Protein AF-A0A0B7IIR3-F1 (afdb_monomer)

pLDDT: mean 89.91, std 10.6, range [40.38, 97.75]

Sequence (97 aa):
MLFGQSKYNISLTEKGKQYVTRTEKNKTWVRCLSLKLSEVEEIHENPSTNTAEVKLVFRKENKTPFHILLSDDLKSDEPIKRTMSFRKTNEGWKLCD

Organism: NCBI:txid1848903

Structure (mmCIF, N/CA/C/O backbone):
data_AF-A0A0B7IIR3-F1
#
_entry.id   AF-A0A0B7IIR3-F1
#
loop_
_atom_site.group_PDB
_atom_site.id
_atom_site.type_symbol
_atom_site.label_atom_id
_atom_site.label_alt_id
_atom_site.label_comp_id
_atom_site.label_asym_id
_atom_site.label_entity_id
_atom_site.label_seq_id
_atom_site.pdbx_PDB_ins_code
_atom_site.Cartn_x
_atom_site.Cartn_y
_atom_site.Cartn_z
_atom_site.occupancy
_atom_site.B_iso_or_equiv
_atom_site.auth_seq_id
_atom_site.auth_comp_id
_a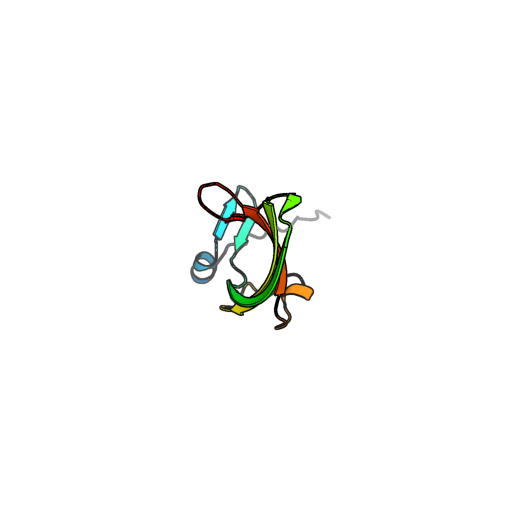tom_site.auth_asym_id
_atom_site.auth_atom_id
_atom_site.pdbx_PDB_model_num
ATOM 1 N N . MET A 1 1 ? 46.986 15.834 -12.935 1.00 40.38 1 MET A N 1
ATOM 2 C CA . MET A 1 1 ? 45.806 15.032 -13.329 1.00 40.38 1 MET A CA 1
ATOM 3 C C . MET A 1 1 ? 44.562 15.769 -12.862 1.00 40.38 1 MET A C 1
ATOM 5 O O . MET A 1 1 ? 44.376 15.904 -11.662 1.00 40.38 1 MET A O 1
ATOM 9 N N . LEU A 1 2 ? 43.772 16.325 -13.782 1.00 46.00 2 LEU A N 1
ATOM 10 C CA . LEU A 1 2 ? 42.490 16.956 -13.458 1.00 46.00 2 LEU A CA 1
ATOM 11 C C . LEU A 1 2 ? 41.406 15.874 -13.515 1.00 46.00 2 LEU A C 1
ATOM 13 O O . LEU A 1 2 ? 41.094 15.372 -14.592 1.00 46.00 2 LEU A O 1
ATOM 17 N N . PHE A 1 3 ? 40.857 15.492 -12.362 1.00 54.97 3 PHE A N 1
ATOM 18 C CA . PHE A 1 3 ? 39.669 14.642 -12.290 1.00 54.97 3 PHE A CA 1
ATOM 19 C C . PHE A 1 3 ? 38.454 15.467 -12.738 1.00 54.97 3 PHE A C 1
ATOM 21 O O . PHE A 1 3 ? 37.881 16.225 -11.958 1.00 54.97 3 PHE A O 1
ATOM 28 N N . GLY A 1 4 ? 38.085 15.371 -14.016 1.00 57.47 4 GLY A N 1
ATOM 29 C CA . GLY A 1 4 ? 36.846 15.958 -14.521 1.00 57.47 4 GLY A CA 1
ATOM 30 C C . GLY A 1 4 ? 35.644 15.192 -13.971 1.00 57.47 4 GLY A C 1
ATOM 31 O O . GLY A 1 4 ? 35.479 14.013 -14.269 1.00 57.47 4 GLY A O 1
ATOM 32 N N . GLN A 1 5 ? 34.800 15.841 -13.165 1.00 63.34 5 GLN A N 1
ATOM 33 C CA . GLN A 1 5 ? 33.517 15.264 -12.763 1.00 63.34 5 GLN A CA 1
ATOM 34 C C . GLN A 1 5 ? 32.602 15.177 -13.990 1.00 63.34 5 GLN A C 1
ATOM 36 O O . GLN A 1 5 ? 32.164 16.199 -14.522 1.00 63.34 5 GLN A O 1
ATOM 41 N N . SER A 1 6 ? 32.309 13.962 -14.447 1.00 74.69 6 SER A N 1
ATOM 42 C CA . SER A 1 6 ? 31.335 13.733 -15.512 1.00 74.69 6 SER A CA 1
ATOM 43 C C . SER A 1 6 ? 29.945 14.165 -15.036 1.00 74.69 6 SER A C 1
ATOM 45 O O . SER A 1 6 ? 29.389 13.584 -14.105 1.00 74.69 6 SER A O 1
ATOM 47 N N . LYS A 1 7 ? 29.374 15.193 -15.671 1.00 75.75 7 LYS A N 1
ATOM 48 C CA . LYS A 1 7 ? 27.970 15.576 -15.486 1.00 75.75 7 LYS A CA 1
ATOM 49 C C . LYS A 1 7 ? 27.130 14.862 -16.537 1.00 75.75 7 LYS A C 1
ATOM 51 O O . LYS A 1 7 ? 27.317 15.090 -17.728 1.00 75.75 7 LYS A O 1
ATOM 56 N N . TYR A 1 8 ? 26.200 14.025 -16.093 1.00 76.25 8 TYR A N 1
ATOM 57 C CA . TYR A 1 8 ? 25.244 13.354 -16.968 1.00 76.25 8 TYR A CA 1
ATOM 58 C C . TYR A 1 8 ? 23.916 14.108 -16.948 1.00 76.25 8 TYR A C 1
ATOM 60 O O . TYR A 1 8 ? 23.371 14.380 -15.879 1.00 76.25 8 TYR A O 1
ATOM 68 N N . ASN A 1 9 ? 23.395 14.446 -18.128 1.00 77.94 9 ASN A N 1
ATOM 69 C CA . ASN A 1 9 ? 22.044 14.975 -18.265 1.00 77.94 9 ASN A CA 1
ATOM 70 C C . ASN A 1 9 ? 21.079 13.796 -18.427 1.00 77.94 9 ASN A C 1
ATOM 72 O O . ASN A 1 9 ? 20.962 13.226 -19.509 1.00 77.94 9 ASN A O 1
ATOM 76 N N . ILE A 1 10 ? 20.450 13.394 -17.325 1.00 80.19 10 ILE A N 1
ATOM 77 C CA . ILE A 1 10 ? 19.486 12.295 -17.292 1.00 80.19 10 ILE A CA 1
ATOM 78 C C . ILE A 1 10 ? 18.091 12.907 -17.242 1.00 80.19 10 ILE A C 1
ATOM 80 O O . ILE A 1 10 ? 17.779 13.688 -16.344 1.00 80.19 10 ILE A O 1
ATOM 84 N N . SER A 1 11 ? 17.241 12.529 -18.190 1.00 84.44 11 SER A N 1
ATOM 85 C CA . SER A 1 11 ? 15.846 12.957 -18.245 1.00 84.44 11 SER A CA 1
ATOM 86 C C . SER A 1 11 ? 14.924 11.772 -18.527 1.00 84.44 11 SER A C 1
ATOM 88 O O . SER A 1 11 ? 15.327 10.759 -19.103 1.00 84.44 11 SER A O 1
ATOM 90 N N . LEU A 1 12 ? 13.672 11.877 -18.076 1.00 86.81 12 LEU A N 1
ATOM 91 C CA . LEU A 1 12 ? 12.650 10.880 -18.380 1.00 86.81 12 LEU A CA 1
ATOM 92 C C . LEU A 1 12 ? 12.238 10.982 -19.850 1.00 86.81 12 LEU A C 1
ATOM 94 O O . LEU A 1 12 ? 11.988 12.074 -20.362 1.00 86.81 12 LEU A O 1
ATOM 98 N N . THR A 1 13 ? 12.084 9.829 -20.499 1.00 90.56 13 THR A N 1
ATOM 99 C CA . THR A 1 13 ? 11.467 9.741 -21.828 1.00 90.56 13 THR A CA 1
ATOM 100 C C . THR A 1 13 ? 10.000 10.175 -21.771 1.00 90.56 13 THR A C 1
ATOM 102 O O . THR A 1 13 ? 9.374 10.098 -20.712 1.00 90.56 13 THR A O 1
ATOM 105 N N . GLU A 1 14 ? 9.403 10.553 -22.906 1.00 92.19 14 GLU A N 1
ATOM 106 C CA . GLU A 1 14 ? 7.966 10.883 -22.969 1.00 92.19 14 GLU A CA 1
ATOM 107 C C . GLU A 1 14 ? 7.087 9.751 -22.420 1.00 92.19 14 GLU A C 1
ATOM 109 O O . GLU A 1 14 ? 6.182 9.976 -21.618 1.00 92.19 14 GLU A O 1
ATOM 114 N N . LYS A 1 15 ? 7.433 8.499 -22.743 1.00 91.25 15 LYS A N 1
ATOM 115 C CA . LYS A 1 15 ? 6.769 7.319 -22.178 1.00 91.25 15 LYS A CA 1
ATOM 116 C C . LYS A 1 15 ? 6.974 7.204 -20.664 1.00 91.25 15 LYS A C 1
ATOM 118 O O . LYS A 1 15 ? 6.092 6.704 -19.980 1.00 91.25 15 LYS A O 1
ATOM 123 N N . GLY A 1 16 ? 8.114 7.624 -20.122 1.00 90.19 16 GLY A N 1
ATOM 124 C CA . GLY A 1 16 ? 8.368 7.624 -18.679 1.00 90.19 16 GLY A CA 1
ATOM 125 C C . GLY A 1 16 ? 7.546 8.675 -17.929 1.00 90.19 16 GLY A C 1
ATOM 126 O O . GLY A 1 16 ? 7.069 8.406 -16.828 1.00 90.19 16 GLY A O 1
ATOM 127 N N . LYS A 1 17 ? 7.322 9.843 -18.544 1.00 92.88 17 LYS A N 1
ATOM 128 C CA . LYS A 1 17 ? 6.604 10.972 -17.930 1.00 92.88 17 LYS A CA 1
ATOM 129 C C . LYS A 1 17 ? 5.164 10.639 -17.532 1.00 92.88 17 LYS A C 1
ATOM 131 O O . LYS A 1 17 ? 4.697 11.162 -16.529 1.00 92.88 17 LYS A O 1
ATOM 136 N N . GLN A 1 18 ? 4.492 9.720 -18.233 1.00 94.75 18 GLN A N 1
ATOM 137 C CA . GLN A 1 18 ? 3.119 9.302 -17.895 1.00 94.75 18 GLN A CA 1
ATOM 138 C C . GLN A 1 18 ? 2.984 8.673 -16.494 1.00 94.75 18 GLN A C 1
ATOM 140 O O . GLN A 1 18 ? 1.887 8.599 -15.949 1.00 94.75 18 GLN A O 1
ATOM 145 N N . TYR A 1 19 ? 4.091 8.189 -15.921 1.00 94.94 19 TYR A N 1
ATOM 146 C CA . TYR A 1 19 ? 4.110 7.572 -14.596 1.00 94.94 19 TYR A CA 1
ATOM 147 C C . TYR A 1 19 ? 4.485 8.558 -13.489 1.00 94.94 19 TYR A C 1
ATOM 149 O O . TYR A 1 19 ? 4.442 8.182 -12.321 1.00 94.94 19 TYR A O 1
ATOM 157 N N . VAL A 1 20 ? 4.860 9.797 -13.818 1.00 94.44 20 VAL A N 1
ATOM 158 C CA . VAL A 1 20 ? 5.205 10.815 -12.821 1.00 94.44 20 VAL A CA 1
ATOM 159 C C . VAL A 1 20 ? 3.954 11.199 -12.041 1.00 94.44 20 VAL A C 1
ATOM 161 O O . VAL A 1 20 ? 2.941 11.582 -12.617 1.00 94.44 20 VAL A O 1
ATOM 164 N N . THR A 1 21 ? 4.026 11.096 -10.717 1.00 93.56 21 THR A N 1
ATOM 165 C CA . THR A 1 21 ? 2.926 11.476 -9.818 1.00 93.56 21 THR A CA 1
ATOM 166 C C . THR A 1 21 ? 3.164 12.828 -9.166 1.00 93.56 21 THR A C 1
ATOM 168 O O . THR A 1 21 ? 2.211 13.541 -8.869 1.00 93.56 21 THR A O 1
ATOM 171 N N . ARG A 1 22 ? 4.430 13.187 -8.936 1.00 93.00 22 ARG A N 1
ATOM 172 C CA . ARG A 1 22 ? 4.830 14.447 -8.307 1.00 93.00 22 ARG A CA 1
ATOM 173 C C . ARG A 1 22 ? 6.258 14.789 -8.702 1.00 93.00 22 ARG A C 1
ATOM 175 O O . ARG A 1 22 ? 7.112 13.906 -8.753 1.00 93.00 22 ARG A O 1
ATOM 182 N N . THR A 1 23 ? 6.525 16.074 -8.882 1.00 90.94 23 THR A N 1
ATOM 183 C CA . THR A 1 23 ? 7.882 16.604 -9.031 1.00 90.94 23 THR A CA 1
ATOM 184 C C . THR A 1 23 ? 8.056 17.769 -8.072 1.00 90.94 23 THR A C 1
ATOM 186 O O . THR A 1 23 ? 7.234 18.679 -8.033 1.00 90.94 23 THR A O 1
ATOM 189 N N . GLU A 1 24 ? 9.136 17.751 -7.305 1.00 92.50 24 GLU A N 1
ATOM 190 C CA . GLU A 1 24 ? 9.569 18.857 -6.455 1.00 92.50 24 GLU A CA 1
ATOM 191 C C . GLU A 1 24 ? 11.017 19.158 -6.776 1.00 92.50 24 GLU A C 1
ATOM 193 O O . GLU A 1 24 ? 11.758 18.211 -6.971 1.00 92.50 24 GLU A O 1
ATOM 198 N N . LYS A 1 25 ? 11.429 20.432 -6.791 1.00 84.88 25 LYS A N 1
ATOM 199 C CA . LYS A 1 25 ? 12.804 20.930 -7.03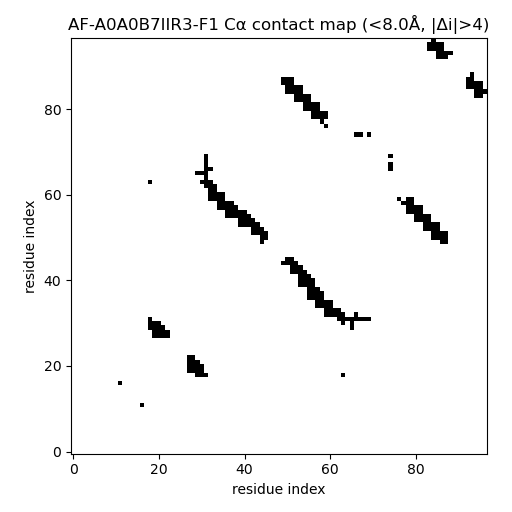1 1.00 84.88 25 LYS A CA 1
ATOM 200 C C . LYS A 1 25 ? 13.791 19.907 -7.637 1.00 84.88 25 LYS A C 1
ATOM 202 O O . LYS A 1 25 ? 14.044 19.962 -8.833 1.00 84.88 25 LYS A O 1
ATOM 207 N N . ASN A 1 26 ? 14.313 18.977 -6.825 1.00 83.19 26 ASN A N 1
ATOM 208 C CA . ASN A 1 26 ? 15.334 17.992 -7.210 1.00 83.19 26 ASN A CA 1
ATOM 209 C C . ASN A 1 26 ? 14.899 16.510 -7.102 1.00 83.19 26 ASN A C 1
ATOM 211 O O . ASN A 1 26 ? 15.746 15.620 -7.104 1.00 83.19 26 ASN A O 1
ATOM 215 N N . LYS A 1 27 ? 13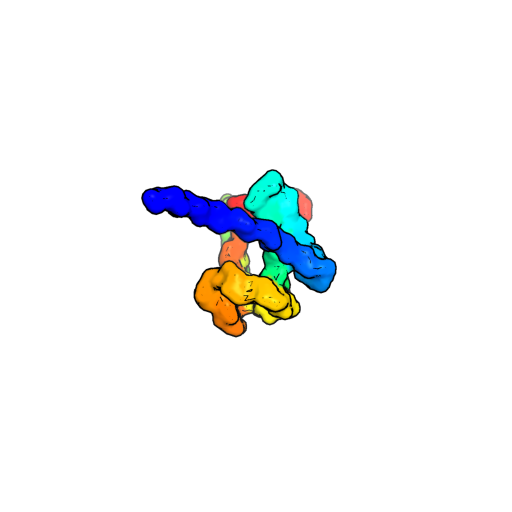.607 16.219 -6.941 1.00 87.31 27 LYS A N 1
ATOM 216 C CA . LYS A 1 27 ? 13.049 14.875 -6.754 1.00 87.31 27 LYS A CA 1
ATOM 217 C C . LYS A 1 27 ? 11.803 14.688 -7.615 1.00 87.31 27 LYS A C 1
ATOM 219 O O . LYS A 1 27 ? 10.901 15.518 -7.633 1.00 87.31 27 LYS A O 1
ATOM 224 N N . THR A 1 28 ? 11.756 13.567 -8.322 1.00 90.12 28 THR A N 1
ATOM 225 C CA . THR A 1 28 ? 10.586 13.140 -9.092 1.00 90.12 28 THR A CA 1
ATOM 226 C C . THR A 1 28 ? 10.108 11.814 -8.527 1.00 90.12 28 THR A C 1
ATOM 228 O O . THR A 1 28 ? 10.903 10.892 -8.359 1.00 90.12 28 THR A O 1
ATOM 231 N N . TRP A 1 29 ? 8.816 11.723 -8.235 1.00 92.62 29 TRP A N 1
ATOM 232 C CA . TRP A 1 29 ? 8.156 10.499 -7.809 1.00 92.62 29 TRP A CA 1
ATOM 233 C C . TRP A 1 29 ? 7.416 9.903 -8.992 1.00 92.62 29 TRP A C 1
ATOM 235 O O . TRP A 1 29 ? 6.723 10.599 -9.737 1.00 92.62 29 TRP A O 1
ATOM 245 N N . VAL A 1 30 ? 7.562 8.596 -9.143 1.00 94.44 30 VAL A N 1
ATOM 246 C CA . VAL A 1 30 ? 6.910 7.811 -10.183 1.00 94.44 30 VAL A CA 1
ATOM 247 C C . VAL A 1 30 ? 6.014 6.770 -9.531 1.00 94.44 30 VAL A C 1
ATOM 249 O O . VAL A 1 30 ? 6.333 6.218 -8.478 1.00 94.44 30 VAL A O 1
ATOM 252 N N . ARG A 1 31 ? 4.869 6.500 -10.149 1.00 95.31 31 ARG A N 1
ATOM 253 C CA . ARG A 1 31 ? 3.999 5.396 -9.759 1.00 95.31 31 ARG A CA 1
ATOM 254 C C . ARG A 1 31 ? 4.725 4.093 -10.069 1.00 95.31 31 ARG A C 1
ATOM 256 O O . ARG A 1 31 ? 5.032 3.848 -11.226 1.00 95.31 31 ARG A O 1
ATOM 263 N N . CYS A 1 32 ? 4.949 3.255 -9.061 1.00 95.12 32 CYS A N 1
ATOM 264 C CA . CYS A 1 32 ? 5.560 1.937 -9.250 1.00 95.12 32 CYS A CA 1
ATOM 265 C C . CYS A 1 32 ? 4.512 0.847 -9.511 1.00 95.12 32 CYS A C 1
ATOM 267 O O . CYS A 1 32 ? 4.707 0.008 -10.387 1.00 95.12 32 CYS A O 1
ATOM 269 N N . LEU A 1 33 ? 3.397 0.895 -8.780 1.00 95.19 33 LEU A N 1
ATOM 270 C CA . LEU A 1 33 ? 2.266 -0.031 -8.854 1.00 95.19 33 LEU A CA 1
ATOM 271 C C . LEU A 1 33 ? 1.001 0.637 -8.293 1.00 95.19 33 LEU A C 1
ATOM 273 O O . LEU A 1 33 ? 1.052 1.769 -7.807 1.00 95.19 33 LEU A O 1
ATOM 277 N N . SER A 1 34 ? -0.124 -0.069 -8.346 1.00 94.00 34 SER A N 1
ATOM 278 C CA . SER A 1 34 ? -1.372 0.271 -7.654 1.00 94.00 34 SER A CA 1
ATOM 279 C C . SER A 1 34 ? -1.674 -0.767 -6.575 1.00 94.00 34 SER A C 1
ATOM 281 O O . SER A 1 34 ? -1.407 -1.951 -6.768 1.00 94.00 34 SER A O 1
ATOM 283 N N . LEU A 1 35 ? -2.245 -0.337 -5.452 1.00 94.38 35 LEU A N 1
ATOM 284 C CA . LEU A 1 35 ? -2.765 -1.237 -4.426 1.00 94.38 35 LEU A CA 1
ATOM 285 C C . LEU A 1 35 ? -4.282 -1.264 -4.524 1.00 94.38 35 LEU A C 1
ATOM 287 O O . LEU A 1 35 ? -4.923 -0.215 -4.489 1.00 94.38 35 LEU A O 1
ATOM 291 N N . LYS A 1 36 ? -4.847 -2.461 -4.638 1.00 95.69 36 LYS A N 1
ATOM 292 C CA . LYS A 1 36 ? -6.290 -2.668 -4.641 1.00 95.69 36 LYS A CA 1
ATOM 293 C C . LYS A 1 36 ? -6.682 -3.437 -3.395 1.00 95.69 36 LYS A C 1
ATOM 295 O O . LYS A 1 36 ? -6.091 -4.477 -3.111 1.00 95.69 36 LYS A O 1
ATOM 300 N N . LEU A 1 37 ? -7.670 -2.925 -2.661 1.00 96.38 37 LEU A N 1
ATOM 301 C CA . LEU A 1 37 ? -8.234 -3.647 -1.528 1.00 96.38 37 LEU A CA 1
ATOM 302 C C . LEU A 1 37 ? -8.805 -4.975 -2.034 1.00 96.38 37 LEU A C 1
ATOM 304 O O . LEU A 1 37 ? -9.640 -4.990 -2.938 1.00 96.38 37 LEU A O 1
ATOM 308 N N . SER A 1 38 ? -8.290 -6.067 -1.485 1.00 96.38 38 SER A N 1
ATOM 309 C CA . SER A 1 38 ? -8.696 -7.426 -1.827 1.00 96.38 38 SER A CA 1
ATOM 310 C C . SER A 1 38 ? -9.635 -7.987 -0.772 1.00 96.38 38 SER A C 1
ATOM 312 O O . SER A 1 38 ? -10.631 -8.610 -1.120 1.00 96.38 38 SER A O 1
ATOM 314 N N . GLU A 1 39 ? -9.320 -7.758 0.502 1.00 96.69 39 GLU A N 1
ATOM 315 C CA . GLU A 1 39 ? -10.026 -8.376 1.619 1.00 96.69 39 GLU A CA 1
ATOM 316 C C . GLU A 1 39 ? -9.982 -7.487 2.865 1.00 96.69 39 GLU A C 1
ATOM 318 O O . GLU A 1 39 ? -9.012 -6.759 3.098 1.00 96.69 39 GLU A O 1
ATOM 323 N N . VAL A 1 40 ? -11.048 -7.571 3.660 1.00 97.19 40 VAL A N 1
ATOM 324 C CA . VAL A 1 40 ? -11.091 -7.104 5.046 1.00 97.19 40 VAL A CA 1
ATOM 325 C C . VAL A 1 40 ? -11.011 -8.354 5.918 1.00 97.19 40 VAL A C 1
ATOM 327 O O . VAL A 1 40 ? -11.976 -9.108 5.977 1.00 97.19 40 VAL A O 1
ATOM 330 N N . GLU A 1 41 ? -9.857 -8.599 6.536 1.00 96.88 41 GLU A N 1
ATOM 331 C CA . GLU A 1 41 ? -9.611 -9.819 7.322 1.00 96.88 41 GLU A CA 1
ATOM 332 C C . GLU A 1 41 ? -10.308 -9.763 8.682 1.00 96.88 41 GLU A C 1
ATOM 334 O O . GLU A 1 41 ? -10.884 -10.746 9.138 1.00 96.88 41 GLU A O 1
ATOM 339 N N . GLU A 1 42 ? -10.232 -8.615 9.355 1.00 96.56 42 GLU A N 1
ATOM 340 C CA . GLU A 1 42 ? -10.720 -8.478 10.724 1.00 96.56 42 GLU A CA 1
ATOM 341 C C . GLU A 1 42 ? -11.154 -7.043 11.003 1.00 96.56 42 GLU A C 1
ATOM 343 O O . GLU A 1 42 ? -10.524 -6.089 10.540 1.00 96.56 42 GLU A O 1
ATOM 348 N N . ILE A 1 43 ? -12.215 -6.905 11.796 1.00 97.06 43 ILE A N 1
ATOM 349 C CA . ILE A 1 43 ? -12.660 -5.642 12.377 1.00 97.06 43 ILE A CA 1
ATOM 350 C C . ILE A 1 43 ? -12.792 -5.863 13.880 1.00 97.06 43 ILE A C 1
ATOM 352 O O . ILE A 1 43 ? -13.581 -6.698 14.320 1.00 97.06 43 ILE A O 1
ATOM 356 N N . HIS A 1 44 ? -12.039 -5.097 14.661 1.00 96.81 44 HIS A N 1
ATOM 357 C CA . HIS A 1 44 ? -12.126 -5.086 16.113 1.00 96.81 44 HIS A CA 1
ATOM 358 C C . HIS A 1 44 ? -12.620 -3.721 16.593 1.00 96.81 44 HIS A C 1
ATOM 360 O O . HIS A 1 44 ? -11.879 -2.739 16.559 1.00 96.81 44 HIS A O 1
ATOM 366 N N . GLU A 1 45 ? -13.876 -3.645 17.033 1.00 96.31 45 GLU A N 1
ATOM 367 C CA . GLU A 1 45 ? -14.439 -2.425 17.614 1.00 96.31 45 GLU A CA 1
ATOM 368 C C . GLU A 1 45 ? -14.102 -2.316 19.107 1.00 96.31 45 GLU A C 1
ATOM 370 O O . GLU A 1 45 ? -14.250 -3.271 19.867 1.00 96.31 45 GLU A O 1
ATOM 375 N N . ASN A 1 46 ? -13.721 -1.115 19.540 1.00 94.94 46 ASN A N 1
ATOM 376 C CA . ASN A 1 46 ? -13.615 -0.726 20.938 1.00 94.94 46 ASN A CA 1
ATOM 377 C C . ASN A 1 46 ? -14.695 0.327 21.263 1.00 94.94 46 ASN A C 1
ATOM 379 O O . ASN A 1 46 ? -14.495 1.524 21.010 1.00 94.94 46 ASN A O 1
ATOM 383 N N . PRO A 1 47 ? -15.833 -0.088 21.855 1.00 93.69 47 PRO A N 1
ATOM 384 C CA . PRO A 1 47 ? -16.926 0.820 22.195 1.00 93.69 47 PRO A CA 1
ATOM 385 C C . PRO A 1 47 ? -16.541 1.889 23.221 1.00 93.69 47 PRO A C 1
ATOM 387 O O . PRO A 1 47 ? -17.0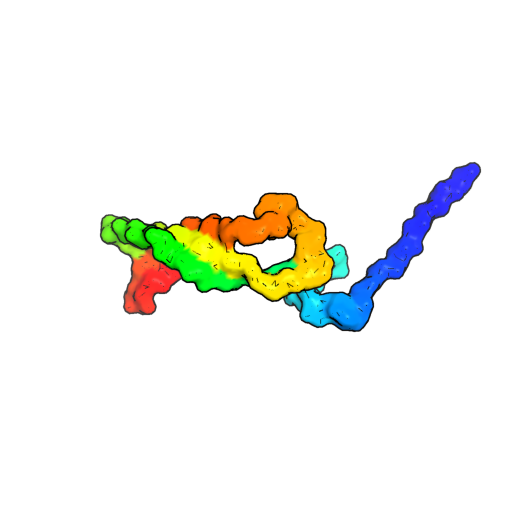67 2.996 23.171 1.00 93.69 47 PRO A O 1
ATOM 390 N N . SER A 1 48 ? -15.609 1.591 24.135 1.00 94.25 48 SER A N 1
ATOM 391 C CA . SER A 1 48 ? -15.226 2.522 25.209 1.00 94.25 48 SER A CA 1
ATOM 392 C C . SER A 1 48 ? -14.563 3.798 24.682 1.00 94.25 48 SER A C 1
ATOM 394 O O . SER A 1 48 ? -14.733 4.875 25.250 1.00 94.25 48 SER A O 1
ATOM 396 N N . THR A 1 49 ? -13.852 3.690 23.560 1.00 93.25 49 THR A N 1
ATOM 397 C CA . THR A 1 49 ? -13.152 4.795 22.897 1.00 93.25 49 THR A CA 1
ATOM 398 C C . THR A 1 49 ? -13.815 5.214 21.589 1.00 93.25 49 THR A C 1
ATOM 400 O O . THR A 1 49 ? -13.324 6.132 20.931 1.00 93.25 49 THR A O 1
ATOM 403 N N . ASN A 1 50 ? -14.925 4.572 21.201 1.00 95.06 50 ASN A N 1
ATOM 404 C CA . ASN A 1 50 ? -15.557 4.735 19.891 1.00 95.06 50 ASN A CA 1
ATOM 405 C C . ASN A 1 50 ? -14.551 4.573 18.733 1.00 95.06 50 ASN A C 1
ATOM 407 O O . ASN A 1 50 ? -14.569 5.343 17.770 1.00 95.06 50 ASN A O 1
ATOM 411 N N . THR A 1 51 ? -13.645 3.598 18.830 1.00 96.56 51 THR A N 1
ATOM 412 C CA . THR A 1 51 ? -12.642 3.308 17.792 1.00 96.56 51 THR A CA 1
ATOM 413 C C . THR A 1 51 ? -12.795 1.899 17.239 1.00 96.56 51 THR A C 1
ATOM 415 O O . THR A 1 51 ? -13.437 1.057 17.855 1.00 96.56 51 THR A O 1
ATOM 418 N N . ALA A 1 52 ? -12.200 1.632 16.083 1.00 97.44 52 ALA A N 1
ATOM 419 C CA . ALA A 1 52 ? -12.091 0.299 15.513 1.00 97.44 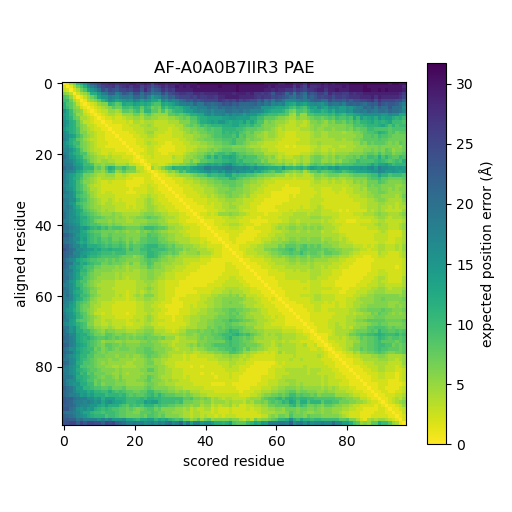52 ALA A CA 1
ATOM 420 C C . ALA A 1 52 ? -10.715 0.111 14.877 1.00 97.44 52 ALA A C 1
ATOM 422 O O . ALA A 1 52 ? -10.191 1.039 14.264 1.00 97.44 52 ALA A O 1
ATOM 423 N N . GLU A 1 53 ? -10.147 -1.080 14.996 1.00 97.25 53 GLU A N 1
ATOM 424 C CA . GLU A 1 53 ? -8.977 -1.495 14.229 1.00 97.25 53 GLU A CA 1
ATOM 425 C C . GLU A 1 53 ? -9.420 -2.451 13.129 1.00 97.25 53 GLU A C 1
ATOM 427 O O . GLU A 1 53 ? -10.147 -3.411 13.378 1.00 97.25 53 GLU A O 1
ATOM 432 N N . VAL A 1 54 ? -8.996 -2.178 11.899 1.00 97.31 54 VAL A N 1
ATOM 433 C CA . VAL A 1 54 ? -9.397 -2.943 10.720 1.00 97.31 54 VAL A CA 1
ATOM 434 C C . VAL A 1 54 ? -8.158 -3.477 10.022 1.00 97.31 54 VAL A C 1
ATOM 436 O O . VAL A 1 54 ? -7.308 -2.703 9.575 1.00 97.31 54 VAL A O 1
ATOM 439 N N . LYS A 1 55 ? -8.054 -4.802 9.907 1.00 97.75 55 LYS A N 1
ATOM 440 C CA . LYS A 1 55 ? -6.997 -5.474 9.144 1.00 97.75 55 LYS A CA 1
ATOM 441 C C . LYS A 1 55 ? -7.438 -5.626 7.694 1.00 97.75 55 LYS A C 1
ATOM 443 O O . LYS A 1 55 ? -8.446 -6.259 7.395 1.00 97.75 55 LYS A O 1
ATOM 448 N N . LEU A 1 56 ? -6.670 -5.028 6.793 1.00 97.31 56 LEU A N 1
ATOM 449 C CA . LEU A 1 56 ? -6.938 -4.966 5.362 1.00 97.31 56 LEU A CA 1
ATOM 450 C C . LEU A 1 56 ? -5.822 -5.656 4.584 1.00 97.31 56 LEU A C 1
ATOM 452 O O . LEU A 1 56 ? -4.638 -5.469 4.877 1.00 97.31 56 LEU A O 1
ATOM 456 N N . VAL A 1 57 ? -6.202 -6.381 3.536 1.00 97.56 57 VAL A N 1
ATOM 457 C CA . VAL A 1 57 ? -5.278 -7.025 2.601 1.00 97.56 57 VAL A CA 1
ATOM 458 C C . VAL A 1 57 ? -5.392 -6.350 1.246 1.00 97.56 57 VAL A C 1
ATOM 460 O O . VAL A 1 57 ? -6.469 -6.265 0.653 1.00 97.56 57 VAL A O 1
ATOM 463 N N . PHE A 1 58 ? -4.259 -5.896 0.724 1.00 96.62 58 PHE A N 1
ATOM 464 C CA . PHE A 1 58 ? -4.156 -5.250 -0.574 1.00 96.62 58 PHE A CA 1
ATOM 465 C C . PHE A 1 58 ? -3.391 -6.130 -1.554 1.00 96.62 58 PHE A C 1
ATOM 467 O O . PHE A 1 58 ? -2.260 -6.543 -1.288 1.00 96.62 58 PHE A O 1
ATOM 474 N N . ARG A 1 59 ? -3.976 -6.347 -2.732 1.00 95.00 59 ARG A N 1
ATOM 475 C CA . ARG A 1 59 ? -3.276 -6.948 -3.868 1.00 95.00 59 ARG A CA 1
ATOM 476 C C . ARG A 1 59 ? -2.569 -5.873 -4.687 1.00 95.00 59 ARG A C 1
ATOM 478 O O . ARG A 1 59 ? -3.070 -4.754 -4.833 1.00 95.00 59 ARG A O 1
ATOM 485 N N . LYS A 1 60 ? -1.404 -6.219 -5.227 1.00 94.56 60 LYS A N 1
ATOM 486 C CA . LYS A 1 60 ? -0.613 -5.350 -6.104 1.00 94.56 60 LYS A CA 1
ATOM 487 C C . LYS A 1 60 ? -1.128 -5.492 -7.538 1.00 94.56 60 LYS A C 1
ATOM 489 O O . LYS A 1 60 ? -1.278 -6.599 -8.039 1.00 94.56 60 LYS A O 1
ATOM 494 N N . GLU A 1 61 ? -1.388 -4.377 -8.205 1.00 94.44 61 GLU A N 1
ATOM 495 C CA . GLU A 1 61 ? -1.857 -4.323 -9.593 1.00 94.44 61 GLU A CA 1
ATOM 496 C C . GLU A 1 61 ? -1.070 -3.287 -10.397 1.00 94.44 61 GLU A C 1
ATOM 498 O O . GLU A 1 61 ? -0.410 -2.414 -9.834 1.00 94.44 61 GLU A O 1
ATOM 503 N N . ASN A 1 62 ? -1.177 -3.349 -11.727 1.00 94.19 62 ASN A N 1
ATOM 504 C CA . ASN A 1 62 ? -0.665 -2.319 -12.637 1.00 94.19 62 ASN A CA 1
ATOM 505 C C . ASN A 1 62 ? 0.815 -1.971 -12.385 1.00 94.19 62 ASN A C 1
ATOM 507 O O . ASN A 1 62 ? 1.171 -0.794 -12.267 1.00 94.19 62 ASN A O 1
ATOM 511 N N . LYS A 1 63 ? 1.675 -2.995 -12.261 1.00 94.38 63 LYS A N 1
ATOM 512 C CA . LYS A 1 63 ? 3.126 -2.802 -12.142 1.00 94.38 63 LYS A CA 1
ATOM 513 C C . LYS A 1 63 ? 3.630 -2.002 -13.341 1.00 94.38 63 LYS A C 1
ATOM 515 O O . LYS A 1 63 ? 3.338 -2.323 -14.491 1.00 94.38 63 LYS A O 1
ATOM 520 N N . THR A 1 64 ? 4.398 -0.962 -13.065 1.00 94.12 64 THR A N 1
ATOM 521 C CA . THR A 1 64 ? 5.002 -0.106 -14.089 1.00 94.12 64 THR A CA 1
ATOM 522 C C . THR A 1 64 ? 6.459 -0.516 -14.327 1.00 94.12 64 THR A C 1
ATOM 524 O O . THR A 1 64 ? 7.038 -1.230 -13.503 1.00 94.12 64 THR A O 1
ATOM 527 N N . PRO A 1 65 ? 7.119 -0.006 -15.384 1.00 92.31 65 PRO A N 1
ATOM 528 C CA . PRO A 1 65 ? 8.564 -0.179 -15.550 1.00 92.31 65 PRO A CA 1
ATOM 529 C C . PRO A 1 65 ? 9.401 0.335 -14.363 1.00 92.31 65 PRO A C 1
ATOM 531 O O . PRO A 1 65 ? 10.539 -0.088 -14.190 1.00 92.31 65 PRO A O 1
ATOM 534 N N . PHE A 1 66 ? 8.842 1.215 -13.523 1.00 93.00 66 PHE A N 1
ATOM 535 C CA . PHE A 1 66 ? 9.496 1.745 -12.327 1.00 93.00 66 PHE A CA 1
ATOM 536 C C . PHE A 1 66 ? 9.329 0.860 -11.081 1.00 93.00 66 PHE A C 1
ATOM 538 O O . PHE A 1 66 ? 9.883 1.191 -10.037 1.00 93.00 66 PHE A O 1
ATOM 545 N N . HIS A 1 67 ? 8.639 -0.289 -11.170 1.00 93.06 67 HIS A N 1
ATOM 546 C CA . HIS A 1 67 ? 8.533 -1.279 -10.079 1.00 93.06 67 HIS A CA 1
ATOM 547 C C . HIS A 1 67 ? 9.900 -1.706 -9.522 1.00 93.06 67 HIS A C 1
ATOM 549 O O . HIS A 1 67 ? 10.023 -2.009 -8.339 1.00 93.06 67 HIS A O 1
ATOM 555 N N . ILE A 1 68 ? 10.949 -1.647 -10.349 1.00 90.75 68 ILE A N 1
ATOM 556 C CA . ILE A 1 68 ? 12.336 -1.926 -9.952 1.00 90.75 68 ILE A CA 1
ATOM 557 C C . ILE A 1 68 ? 12.860 -1.013 -8.830 1.00 90.75 68 ILE A C 1
ATOM 559 O O . ILE A 1 68 ? 13.802 -1.396 -8.142 1.00 90.75 68 ILE A O 1
ATOM 563 N N . LEU A 1 69 ? 12.262 0.171 -8.651 1.00 90.75 69 LEU A N 1
ATOM 564 C CA . LEU A 1 69 ? 12.665 1.168 -7.654 1.00 90.75 69 LEU A CA 1
ATOM 565 C C . LEU A 1 69 ? 12.080 0.907 -6.260 1.00 90.75 69 LEU A C 1
ATOM 567 O O . LEU A 1 69 ? 12.442 1.605 -5.316 1.00 90.75 69 LEU A O 1
ATOM 571 N N . LEU A 1 70 ? 11.152 -0.045 -6.122 1.00 91.12 70 LEU A N 1
ATOM 572 C CA . LEU A 1 70 ? 10.620 -0.427 -4.816 1.00 91.12 70 LEU A CA 1
ATOM 573 C C . LEU A 1 70 ? 11.695 -1.110 -3.962 1.00 91.12 70 LEU A C 1
ATOM 575 O O . LEU A 1 70 ? 12.682 -1.627 -4.481 1.00 91.12 70 LEU A O 1
ATOM 579 N N . SER A 1 71 ? 11.499 -1.129 -2.648 1.00 87.94 71 SER A N 1
ATOM 580 C CA . SER A 1 71 ? 12.272 -1.983 -1.747 1.00 87.94 71 SER A CA 1
ATOM 581 C C . SER A 1 71 ? 11.935 -3.462 -1.991 1.00 87.94 71 SER A C 1
ATOM 583 O O . SER A 1 71 ? 10.866 -3.786 -2.515 1.00 87.94 71 SER A O 1
ATOM 585 N N . ASP A 1 72 ? 12.858 -4.372 -1.672 1.00 85.69 72 ASP A N 1
ATOM 586 C CA . ASP A 1 72 ? 12.731 -5.790 -2.047 1.00 85.69 72 ASP A CA 1
ATOM 587 C C . ASP A 1 72 ? 11.505 -6.478 -1.422 1.00 85.69 72 ASP A C 1
ATOM 589 O O . ASP A 1 72 ? 10.853 -7.291 -2.078 1.00 85.69 72 ASP A O 1
ATOM 593 N N . ASP A 1 73 ? 11.110 -6.072 -0.215 1.00 79.19 73 ASP A N 1
ATOM 594 C CA . ASP A 1 73 ? 9.879 -6.500 0.462 1.00 79.19 73 ASP A CA 1
ATOM 595 C C . ASP A 1 73 ? 8.606 -6.121 -0.315 1.00 79.19 73 ASP A C 1
ATOM 597 O O . ASP A 1 73 ? 7.610 -6.846 -0.312 1.00 79.19 73 ASP A O 1
ATOM 601 N N . LEU A 1 74 ? 8.639 -5.007 -1.047 1.00 84.25 74 LEU A N 1
ATOM 602 C CA . LEU A 1 74 ? 7.527 -4.542 -1.870 1.00 84.25 74 LEU A CA 1
ATOM 603 C C . LEU A 1 74 ? 7.568 -5.093 -3.300 1.00 84.25 74 LEU A C 1
ATOM 605 O O . LEU A 1 74 ? 6.537 -5.053 -3.980 1.00 84.25 74 LEU A O 1
ATOM 609 N N . LYS A 1 75 ? 8.700 -5.653 -3.751 1.00 85.94 75 LYS A N 1
ATOM 610 C CA . LYS A 1 75 ? 8.830 -6.238 -5.096 1.00 85.94 75 LYS A CA 1
ATOM 611 C C . LYS A 1 75 ? 8.142 -7.587 -5.253 1.00 85.94 75 LYS A C 1
ATOM 613 O O . LYS A 1 75 ? 7.743 -7.894 -6.379 1.00 85.94 75 LYS A O 1
ATOM 618 N N . SER A 1 76 ? 8.026 -8.356 -4.169 1.00 88.00 76 SER A N 1
ATOM 619 C CA . SER A 1 76 ? 7.340 -9.653 -4.161 1.00 88.00 76 SER A CA 1
ATOM 620 C C . SER A 1 76 ? 5.887 -9.518 -4.629 1.00 88.00 76 SER A C 1
ATOM 622 O O . SER A 1 76 ? 5.296 -8.439 -4.556 1.00 88.00 76 SER A O 1
ATOM 624 N N . ASP A 1 77 ? 5.287 -10.611 -5.089 1.00 86.62 77 ASP A N 1
ATOM 625 C CA . ASP A 1 77 ? 3.855 -10.644 -5.417 1.00 86.62 77 ASP A CA 1
ATOM 626 C C . ASP A 1 77 ? 2.954 -10.899 -4.204 1.00 86.62 77 ASP A C 1
ATOM 628 O O . ASP A 1 77 ? 1.731 -10.918 -4.331 1.00 86.62 77 ASP A O 1
ATOM 632 N N . GLU A 1 78 ? 3.551 -11.002 -3.016 1.00 92.00 78 GLU A N 1
ATOM 633 C CA . GLU A 1 78 ? 2.810 -11.182 -1.776 1.00 92.00 78 GLU A CA 1
ATOM 634 C C . GLU A 1 78 ? 1.877 -9.988 -1.496 1.00 92.00 78 GLU A C 1
ATOM 636 O O . GLU A 1 78 ? 2.275 -8.823 -1.687 1.00 92.00 78 GLU A O 1
ATOM 641 N N . PRO A 1 79 ? 0.641 -10.250 -1.027 1.00 92.75 79 PRO A N 1
ATOM 642 C CA . PRO A 1 79 ? -0.284 -9.207 -0.614 1.00 92.75 79 PRO A CA 1
ATOM 643 C C . PRO A 1 79 ? 0.280 -8.344 0.517 1.00 92.75 79 PRO A C 1
ATOM 645 O O . PRO A 1 79 ? 0.975 -8.816 1.416 1.00 92.75 79 PRO A O 1
ATOM 648 N N . ILE A 1 80 ? -0.071 -7.060 0.509 1.00 94.38 80 ILE A N 1
ATOM 649 C CA . ILE A 1 80 ? 0.290 -6.140 1.589 1.00 94.38 80 ILE A CA 1
ATOM 650 C C . ILE A 1 80 ? -0.822 -6.152 2.628 1.00 94.38 80 ILE A C 1
ATOM 652 O O . ILE A 1 80 ? -1.957 -5.792 2.319 1.00 94.38 80 ILE A O 1
ATOM 656 N N . LYS A 1 81 ? -0.481 -6.484 3.872 1.00 95.06 81 LYS A N 1
ATOM 657 C CA . LYS A 1 81 ? -1.396 -6.370 5.012 1.00 95.06 81 LYS A CA 1
ATOM 658 C C . LYS A 1 81 ? -1.182 -5.046 5.742 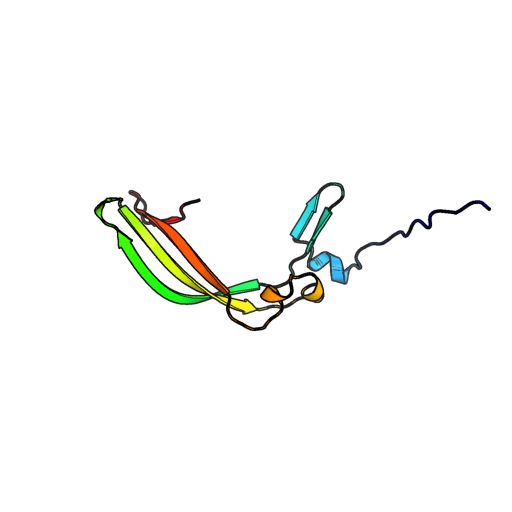1.00 95.06 81 LYS A C 1
ATOM 660 O O . LYS A 1 81 ? -0.043 -4.643 5.990 1.00 95.06 81 LYS A O 1
ATOM 665 N N . ARG A 1 82 ? -2.268 -4.350 6.076 1.00 94.62 82 ARG A N 1
ATOM 666 C CA . ARG A 1 82 ? -2.250 -3.107 6.862 1.00 94.62 82 ARG A CA 1
ATOM 667 C C . ARG A 1 82 ? -3.345 -3.141 7.913 1.00 94.62 82 ARG A C 1
ATOM 669 O O . ARG A 1 82 ? -4.486 -3.447 7.592 1.00 94.62 82 ARG A O 1
ATOM 676 N N . THR A 1 83 ? -2.998 -2.756 9.133 1.00 96.12 83 THR A N 1
ATOM 677 C CA . THR A 1 83 ? -3.980 -2.416 10.162 1.00 96.12 83 THR A CA 1
ATOM 678 C C . THR A 1 83 ? -4.238 -0.919 10.090 1.00 96.12 83 THR A C 1
ATOM 680 O O . THR A 1 83 ? -3.291 -0.134 10.090 1.00 96.12 83 THR A O 1
ATOM 683 N N . MET A 1 84 ? -5.503 -0.533 9.984 1.00 95.69 84 MET A N 1
ATOM 684 C CA . MET A 1 84 ? -5.946 0.856 9.963 1.00 95.69 84 MET A CA 1
ATOM 685 C C . MET A 1 84 ? -6.874 1.112 11.143 1.00 95.69 84 MET A C 1
ATOM 687 O O . MET A 1 84 ? -7.776 0.317 11.406 1.00 95.69 84 MET A O 1
ATOM 691 N N . SER A 1 85 ? -6.666 2.230 11.828 1.00 96.19 85 SER A N 1
ATOM 692 C CA . 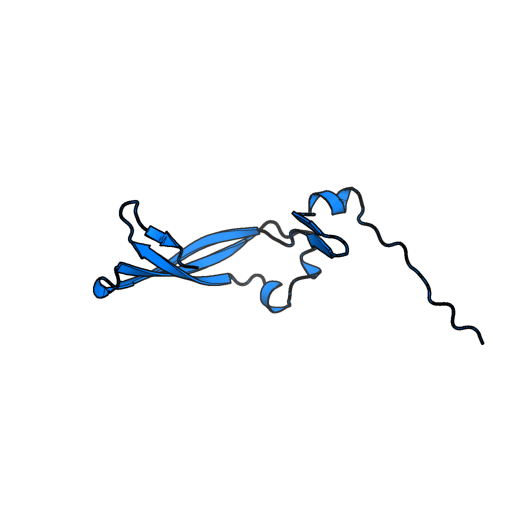SER A 1 85 ? -7.496 2.63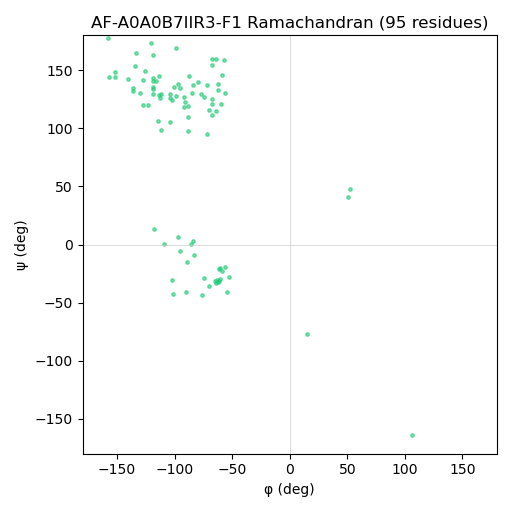3 12.958 1.00 96.19 85 SER A CA 1
ATOM 693 C C . SER A 1 85 ? -8.559 3.617 12.495 1.00 96.19 85 SER A C 1
ATOM 695 O O . SER A 1 85 ? -8.280 4.522 11.715 1.00 96.19 85 SER A O 1
ATOM 697 N N . PHE A 1 86 ? -9.779 3.459 12.987 1.00 96.94 86 PHE A N 1
ATOM 698 C CA . PHE A 1 86 ? -10.915 4.318 12.685 1.00 96.94 86 PHE A CA 1
ATOM 699 C C . PHE A 1 86 ? -11.531 4.836 13.978 1.00 96.94 86 PHE A C 1
ATOM 701 O O . PHE A 1 86 ? -11.534 4.150 14.999 1.00 96.94 86 PHE A O 1
ATOM 708 N N . ARG A 1 87 ? -12.104 6.037 13.931 1.00 96.25 87 ARG A N 1
ATOM 709 C CA . ARG A 1 87 ? -12.897 6.625 15.011 1.00 96.25 87 ARG A CA 1
ATOM 710 C C . ARG A 1 87 ? -14.313 6.886 14.525 1.00 96.25 87 ARG A C 1
ATOM 712 O O . ARG A 1 87 ? -14.516 7.456 13.453 1.00 96.25 87 ARG A O 1
ATOM 719 N N . LYS A 1 88 ? -15.298 6.497 15.326 1.00 95.75 88 LYS A N 1
ATOM 720 C CA . LYS A 1 88 ? -16.705 6.782 15.072 1.00 95.75 88 LYS A CA 1
ATOM 721 C C . LYS A 1 88 ? -16.981 8.250 15.382 1.00 95.75 88 LYS A C 1
ATOM 723 O O . LYS A 1 88 ? -16.669 8.744 16.462 1.00 95.75 88 LYS A O 1
ATOM 728 N N . THR A 1 89 ? -17.556 8.944 14.415 1.00 92.12 89 THR A N 1
ATOM 729 C CA . THR A 1 89 ? -17.997 10.338 14.501 1.00 92.12 89 THR A CA 1
ATOM 730 C C . THR A 1 89 ? -19.498 10.414 14.230 1.00 92.12 89 THR A C 1
ATOM 732 O O . THR A 1 89 ? -20.107 9.422 13.824 1.00 92.12 89 THR A O 1
ATOM 735 N N . ASN A 1 90 ? -20.101 11.592 14.398 1.00 93.25 90 ASN A N 1
ATOM 736 C CA . ASN A 1 90 ? -21.518 11.800 14.072 1.00 93.25 90 ASN A CA 1
ATOM 737 C C . ASN A 1 90 ? -21.833 11.561 12.581 1.00 93.25 90 ASN A C 1
ATOM 739 O O . ASN A 1 90 ? -22.975 11.288 12.234 1.00 93.25 90 ASN A O 1
ATOM 743 N N . GLU A 1 91 ? -20.822 11.628 11.711 1.00 93.50 91 GLU A N 1
ATOM 744 C CA . GLU A 1 91 ? -20.927 11.402 10.262 1.00 93.50 91 GLU A CA 1
ATOM 745 C C . GLU A 1 91 ? -20.529 9.966 9.856 1.00 93.50 91 GLU A C 1
ATOM 747 O O . GLU A 1 91 ? -20.425 9.661 8.672 1.00 93.50 91 GLU A O 1
ATOM 752 N N . GLY A 1 92 ? -20.278 9.080 10.829 1.00 93.38 92 GLY A N 1
ATOM 753 C CA . GLY A 1 92 ? -19.778 7.721 10.609 1.00 93.38 92 GLY A CA 1
ATOM 754 C C . GLY A 1 92 ? -18.304 7.544 10.981 1.00 93.38 92 GLY A C 1
ATOM 755 O O . GLY A 1 92 ? -17.723 8.347 11.714 1.00 93.38 92 GLY A O 1
ATOM 756 N N . TRP A 1 93 ? -17.694 6.455 10.517 1.00 94.75 93 TRP A N 1
ATOM 757 C CA . TRP A 1 93 ? -16.295 6.125 10.799 1.00 94.75 93 TRP A CA 1
ATOM 758 C C . TRP A 1 93 ? -15.334 6.970 9.957 1.00 94.75 93 TRP A C 1
ATOM 760 O O . TRP A 1 93 ? -15.464 7.033 8.736 1.00 94.75 93 TRP A O 1
ATOM 770 N N . LYS A 1 94 ? -14.343 7.587 10.601 1.00 95.38 94 LYS A N 1
ATOM 771 C CA . LYS A 1 94 ? -13.243 8.306 9.944 1.00 95.38 94 LYS A CA 1
ATOM 772 C C . LYS A 1 94 ? -11.925 7.611 10.251 1.00 95.38 94 LYS A C 1
ATOM 774 O O . LYS A 1 94 ? -11.737 7.139 11.370 1.00 95.38 94 LYS A O 1
ATOM 779 N N . LEU A 1 95 ? -11.041 7.533 9.258 1.00 93.94 95 LEU A N 1
ATOM 780 C CA . LEU A 1 95 ? -9.688 7.011 9.436 1.00 93.94 95 LEU A CA 1
ATOM 781 C C . LEU A 1 95 ? -8.937 7.905 10.436 1.00 93.94 95 LEU A C 1
ATOM 783 O O . LEU A 1 95 ? -9.019 9.130 10.346 1.00 93.94 95 LEU A O 1
ATOM 787 N N . CYS A 1 96 ? -8.262 7.290 11.399 1.00 86.50 96 CYS A N 1
ATOM 788 C CA . CYS A 1 96 ? -7.335 7.965 12.298 1.00 86.50 96 CYS A CA 1
ATOM 789 C C . CYS A 1 96 ? -5.996 8.171 11.578 1.00 86.50 96 CYS A C 1
ATOM 791 O O . CYS A 1 96 ? -5.552 7.266 10.869 1.00 86.50 96 CYS A O 1
ATOM 793 N N . ASP A 1 97 ? -5.374 9.334 11.782 1.00 66.81 97 ASP A N 1
ATOM 794 C CA . ASP A 1 97 ? -3.995 9.604 11.348 1.00 66.81 97 ASP A CA 1
ATOM 795 C C . ASP A 1 97 ? -2.970 8.729 12.090 1.00 66.81 97 ASP A C 1
ATOM 797 O O . ASP A 1 97 ? -3.179 8.463 13.301 1.00 66.81 97 ASP A O 1
#

Nearest PDB structures (foldseek):
  7aed-assembly1_B  TM=5.543E-01  e=1.581E-01  Enterococcus faecalis
  7aed-assembly1_A  TM=5.609E-01  e=1.771E-01  Enterococcus faecalis
  5had-assembly1_A  TM=5.017E-01  e=1.190E-01  Arabidopsis thaliana
  4gb5-assembly1_A  TM=5.905E-01  e=1.032E+00  Kribbella flavida DSM 17836
  2bzd-assembly2_B  TM=4.770E-01  e=6.360E+00  Micromonospora viridifaciens

Secondary structure (DSSP, 8-state):
-------------HHHHTTEEEEETTEEEE---EEEEEEEEEEEEETTTTEEEEEEEEEEE---GGGGGS-HHHHSSSPEEEEEEEEEETTEEEE--

Foldseek 3Di:
DDPDDDDDDDDADPVQVVQFPDDDDPDTDGNQWDWDFDDFPDWAADPVQQKIKTKTKTFTH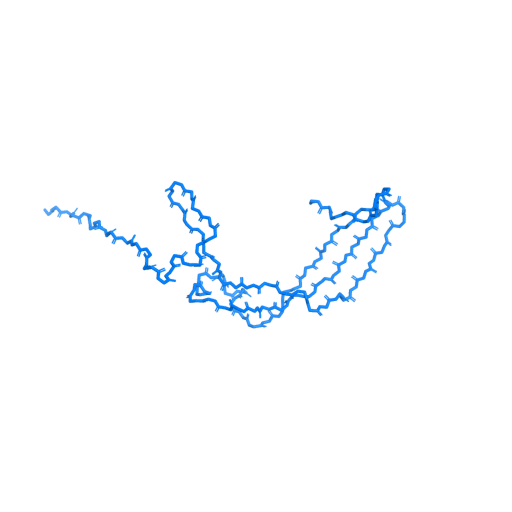DGDPCVVVDDPVSNDRHIDIDIWMWHQDPVGIDTDD

Radius of gyration: 20.61 Å; Cα contacts (8 Å, |Δi|>4): 141; chains: 1; bounding box: 67×32×48 Å

Solvent-accessible surface area (backbone atoms only — not comparable to full-atom values): 6175 Å² total; per-residue (Å²): 135,85,86,76,81,86,82,79,91,82,77,78,51,79,81,54,52,78,36,53,76,47,76,50,102,93,50,75,41,62,52,28,56,42,78,42,85,71,45,76,80,45,78,48,74,39,78,94,75,37,31,33,44,34,35,35,33,24,39,79,40,77,73,37,93,50,37,80,75,50,57,73,87,68,59,50,90,71,66,49,77,46,79,45,46,30,36,63,50,100,91,44,77,41,79,56,130

Mean predicted aligned error: 6.95 Å